Protein AF-K0RWP2-F1 (afdb_monomer)

Organism: Thalassiosira oceanica (NCBI:txid159749)

Sequence (128 aa):
MKLSSVVLCALAPIVGAFAPIAVPSTPATSSSSSQLAAMPDGGVVITGSAGGVGFAYAGEFMDRGYDVVICDVKDCEAAAAALTARHPNGKVYHTKCDVSDASSCEALGEFAKDKLGNIGYWVNNAGI

InterPro domains:
  IPR002347 Short-chain dehydrogenase/reductase SDR [PF00106] (44-128)
  IPR002347 Short-chain dehydrogenase/reductase SDR [PR00081] (43-60)
  IPR002347 Short-chain dehydrogenase/reductase SDR [PR00081] (117-128)
  IPR036291 NAD(P)-binding domain superfamily [SSF51735] (39-128)
  IPR052625 Chlorophyll b Reductase [PTHR24314] (35-128)

Radius of gyration: 27.5 Å; Cα contacts (8 Å, |Δi|>4): 178; chains: 1; bounding box: 89×45×49 Å

Foldseek 3Di:
DDDDDDDDDDDDDDPDDDDDDDDPDDDDDDDDDPPPPDQFDWAEEFEPCLDDPSLVVCLVVVVVVHAYEYEYQDDNPVSQVVSCVVRVPHHYHYDYADPVDPVSVVVSVVVRCVPTVDHRYYHPPDDD

Structure (mmCIF, N/CA/C/O backbone):
data_AF-K0RWP2-F1
#
_entry.id   AF-K0RWP2-F1
#
loop_
_atom_site.group_PDB
_atom_site.id
_atom_site.type_symbol
_atom_site.label_atom_id
_atom_site.label_alt_id
_atom_site.label_comp_id
_atom_site.label_asym_id
_atom_site.label_entity_id
_atom_site.label_seq_id
_atom_site.pdbx_PDB_ins_code
_atom_site.Cartn_x
_atom_site.Cartn_y
_atom_site.Cartn_z
_atom_site.occupancy
_atom_site.B_iso_or_equiv
_atom_site.auth_seq_id
_atom_site.auth_comp_id
_atom_site.auth_asym_id
_atom_site.auth_atom_id
_atom_site.pdbx_PDB_model_num
ATOM 1 N N . MET A 1 1 ? 72.103 -35.368 -2.659 1.00 37.62 1 MET A N 1
ATOM 2 C CA . MET A 1 1 ? 72.006 -34.232 -3.602 1.00 37.62 1 MET A CA 1
ATOM 3 C C . MET A 1 1 ? 71.062 -33.192 -3.015 1.00 37.62 1 MET A C 1
ATOM 5 O O . MET A 1 1 ? 70.006 -33.575 -2.540 1.00 37.62 1 MET A O 1
ATOM 9 N N . LYS A 1 2 ? 71.480 -31.923 -3.098 1.00 34.16 2 LYS A N 1
ATOM 10 C CA . LYS A 1 2 ? 70.857 -30.656 -2.662 1.00 34.16 2 LYS A CA 1
ATOM 11 C C . LYS A 1 2 ? 70.935 -30.267 -1.173 1.00 34.16 2 LYS A C 1
ATOM 13 O O . LYS A 1 2 ? 70.298 -30.836 -0.298 1.00 34.16 2 LYS A O 1
ATOM 18 N N . LEU A 1 3 ? 71.781 -29.249 -1.001 1.00 35.12 3 LEU A N 1
ATOM 19 C CA . LEU A 1 3 ? 72.026 -28.325 0.101 1.00 35.12 3 LEU A CA 1
ATOM 20 C C . LEU A 1 3 ? 70.982 -27.183 0.122 1.00 35.12 3 LEU A C 1
ATOM 22 O O . LEU A 1 3 ? 70.293 -26.974 -0.877 1.00 35.12 3 LEU A O 1
ATOM 26 N N . SER A 1 4 ? 71.073 -26.379 1.191 1.00 34.44 4 SER A N 1
ATOM 27 C CA . SER A 1 4 ? 70.644 -24.972 1.368 1.00 34.44 4 SER A CA 1
ATOM 28 C C . SER A 1 4 ? 69.271 -24.768 2.016 1.00 34.44 4 SER A C 1
ATOM 30 O O . SER A 1 4 ? 68.243 -25.097 1.440 1.00 34.44 4 SER A O 1
ATOM 32 N N . SER A 1 5 ? 69.238 -24.387 3.300 1.00 37.78 5 SER A N 1
ATOM 33 C CA . SER A 1 5 ? 69.408 -23.014 3.839 1.00 37.78 5 SER A CA 1
ATOM 34 C C . SER A 1 5 ? 68.241 -22.106 3.468 1.00 37.78 5 SER A C 1
ATOM 36 O O . SER A 1 5 ? 68.059 -21.809 2.298 1.00 37.78 5 SER A O 1
ATOM 38 N N . VAL A 1 6 ? 67.489 -21.634 4.463 1.00 39.38 6 VAL A N 1
ATOM 39 C CA . VAL A 1 6 ? 67.629 -20.288 5.047 1.00 39.38 6 VAL A CA 1
ATOM 40 C C . VAL A 1 6 ? 66.794 -20.263 6.335 1.00 39.38 6 VAL A C 1
ATOM 42 O O . VAL A 1 6 ? 65.602 -20.553 6.343 1.00 39.38 6 VAL A O 1
ATOM 45 N N . VAL A 1 7 ? 67.472 -19.962 7.438 1.00 40.69 7 VAL A N 1
ATOM 46 C CA . VAL A 1 7 ? 66.894 -19.559 8.723 1.00 40.69 7 VAL A CA 1
ATOM 47 C C . VAL A 1 7 ? 66.531 -18.073 8.636 1.00 40.69 7 VAL A C 1
ATOM 49 O O . VAL A 1 7 ? 67.206 -17.339 7.918 1.00 40.69 7 VAL A O 1
ATOM 52 N N . LEU A 1 8 ? 65.564 -17.659 9.468 1.00 32.53 8 LEU A N 1
ATOM 53 C CA . LEU A 1 8 ? 65.350 -16.309 10.026 1.00 32.53 8 LEU A CA 1
ATOM 54 C C . LEU A 1 8 ? 64.117 -15.570 9.473 1.00 32.53 8 LEU A C 1
ATOM 56 O O . LEU A 1 8 ? 64.145 -15.018 8.383 1.00 32.53 8 LEU A O 1
ATOM 60 N N . CYS A 1 9 ? 63.051 -15.453 10.268 1.00 29.69 9 CYS A N 1
ATOM 61 C CA . CYS A 1 9 ? 62.891 -14.305 11.166 1.00 29.69 9 CYS A CA 1
ATOM 62 C C . CYS A 1 9 ? 61.646 -14.474 12.055 1.00 29.69 9 CYS A C 1
ATOM 64 O O . CYS A 1 9 ? 60.632 -15.030 11.646 1.00 29.69 9 CYS A O 1
ATOM 66 N N . ALA A 1 10 ? 61.782 -14.033 13.299 1.00 47.19 10 ALA A N 1
ATOM 67 C CA . ALA A 1 10 ? 60.822 -14.135 14.385 1.00 47.19 10 ALA A CA 1
ATOM 68 C C . ALA A 1 10 ? 59.590 -13.231 14.205 1.00 47.19 10 ALA A C 1
ATOM 70 O O . ALA A 1 10 ? 59.705 -12.171 13.599 1.00 47.19 10 ALA A O 1
ATOM 71 N N . LEU A 1 11 ? 58.465 -13.622 14.822 1.00 34.81 11 LEU A N 1
ATOM 72 C CA . LEU A 1 11 ? 57.623 -12.791 15.707 1.00 34.81 11 LEU A CA 1
ATOM 73 C C . LEU A 1 11 ? 56.392 -13.599 16.169 1.00 34.81 11 LEU A C 1
ATOM 75 O O . LEU A 1 11 ? 55.470 -13.864 15.406 1.00 34.81 11 LEU A O 1
ATOM 79 N N . ALA A 1 12 ? 56.396 -13.998 17.439 1.00 41.97 12 ALA A N 1
ATOM 80 C CA . ALA A 1 12 ? 55.198 -14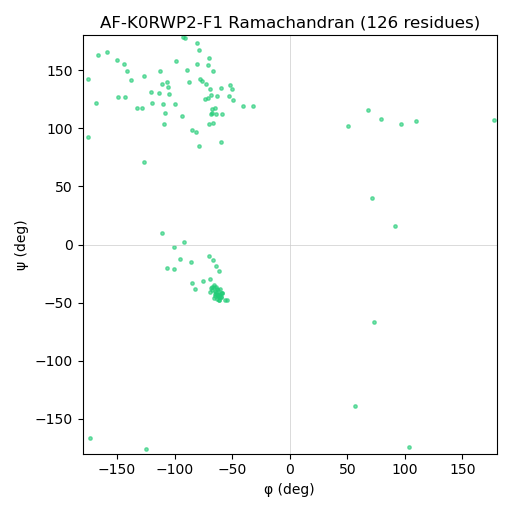.340 18.212 1.00 41.97 12 ALA A CA 1
ATOM 81 C C . ALA A 1 12 ? 54.693 -13.065 18.929 1.00 41.97 12 ALA A C 1
ATOM 83 O O . ALA A 1 12 ? 55.436 -12.080 18.943 1.00 41.97 12 ALA A O 1
ATOM 84 N N . PRO A 1 13 ? 53.570 -13.066 19.676 1.00 51.09 13 PRO A N 1
ATOM 85 C CA . PRO A 1 13 ? 52.361 -13.900 19.654 1.00 51.09 13 PRO A CA 1
ATOM 86 C C . PRO A 1 13 ? 51.095 -13.007 19.519 1.00 51.09 13 PRO A C 1
ATOM 88 O O . PRO A 1 13 ? 51.209 -11.799 19.383 1.00 51.09 13 PRO A O 1
ATOM 91 N N . ILE A 1 14 ? 49.888 -13.577 19.567 1.00 48.41 14 ILE A N 1
ATOM 92 C CA . ILE A 1 14 ? 48.750 -13.150 20.418 1.00 48.41 14 ILE A CA 1
ATOM 93 C C . ILE A 1 14 ? 47.670 -14.211 20.184 1.00 48.41 14 ILE A C 1
ATOM 95 O O . ILE A 1 14 ? 46.889 -14.164 19.237 1.00 48.41 14 ILE A O 1
ATOM 99 N N . VAL A 1 15 ? 47.674 -15.229 21.040 1.00 44.84 15 VAL A N 1
ATOM 100 C CA . VAL A 1 15 ? 46.525 -16.119 21.195 1.00 44.84 15 VAL A CA 1
ATOM 101 C C . VAL A 1 15 ? 45.619 -15.417 22.198 1.00 44.84 15 VAL A C 1
ATOM 103 O O . VAL A 1 15 ? 45.889 -15.418 23.397 1.00 44.84 15 VAL A O 1
ATOM 106 N N . GLY A 1 16 ? 44.601 -14.722 21.695 1.00 42.16 16 GLY A N 1
ATOM 107 C CA . GLY A 1 16 ? 43.563 -14.124 22.525 1.00 42.16 16 GLY A CA 1
ATOM 108 C C . GLY A 1 16 ? 42.716 -15.226 23.154 1.00 42.16 16 GLY A C 1
ATOM 109 O O . GLY A 1 16 ? 42.004 -15.943 22.456 1.00 42.16 16 GLY A O 1
ATOM 110 N N . ALA A 1 17 ? 42.817 -15.368 24.472 1.00 55.03 17 ALA A N 1
ATOM 111 C CA . ALA A 1 17 ? 41.944 -16.208 25.273 1.00 55.03 17 ALA A CA 1
ATOM 112 C C . ALA A 1 17 ? 40.504 -15.674 25.198 1.00 55.03 17 ALA A C 1
ATOM 114 O O . ALA A 1 17 ? 40.205 -14.596 25.709 1.00 55.03 17 ALA A O 1
ATOM 115 N N . PHE A 1 18 ? 39.608 -16.427 24.560 1.00 45.88 18 PHE A N 1
ATOM 116 C CA . PHE A 1 18 ? 38.171 -16.175 24.610 1.00 45.88 18 PHE A CA 1
ATOM 117 C C . PHE A 1 18 ? 37.637 -16.787 25.913 1.00 45.88 18 PHE A C 1
ATOM 119 O O . PHE A 1 18 ? 37.425 -17.995 26.004 1.00 45.88 18 PHE A O 1
ATOM 126 N N . ALA A 1 19 ? 37.499 -15.974 26.960 1.00 53.25 19 ALA A N 1
ATOM 127 C CA . ALA A 1 19 ? 36.819 -16.393 28.183 1.00 53.25 19 ALA A CA 1
ATOM 128 C C . ALA A 1 19 ? 35.300 -16.475 27.923 1.00 53.25 19 ALA A C 1
ATOM 130 O O . ALA A 1 19 ? 34.757 -15.585 27.263 1.00 53.25 19 ALA A O 1
ATOM 131 N N . PRO A 1 20 ? 34.586 -17.504 28.416 1.00 48.72 20 PRO A N 1
ATOM 132 C CA . PRO A 1 20 ? 33.144 -17.587 28.236 1.00 48.72 20 PRO A CA 1
ATOM 133 C C . PRO A 1 20 ? 32.450 -16.531 29.105 1.00 48.72 20 PRO A C 1
ATOM 135 O O . PRO A 1 20 ? 32.653 -16.467 30.317 1.00 48.72 20 PRO A O 1
ATOM 138 N N . ILE A 1 21 ? 31.612 -15.704 28.480 1.00 54.34 21 ILE A N 1
ATOM 139 C CA . ILE A 1 21 ? 30.684 -14.815 29.183 1.00 54.34 21 ILE A CA 1
ATOM 140 C C . ILE A 1 21 ? 29.645 -15.701 29.877 1.00 54.34 21 ILE A C 1
ATOM 142 O O . ILE A 1 21 ? 28.896 -16.424 29.221 1.00 54.34 21 ILE A O 1
ATOM 146 N N . ALA A 1 22 ? 29.602 -15.657 31.208 1.00 51.22 22 ALA A N 1
ATOM 147 C CA . ALA A 1 22 ? 28.551 -16.297 31.984 1.00 51.22 22 ALA A CA 1
ATOM 148 C C . ALA A 1 22 ? 27.217 -15.579 31.722 1.00 51.22 22 ALA A C 1
ATOM 150 O O . ALA A 1 22 ? 27.047 -14.414 32.079 1.00 51.22 22 ALA A O 1
ATOM 151 N N . VAL A 1 23 ? 26.274 -16.273 31.085 1.00 50.28 23 VAL A N 1
ATOM 152 C CA . VAL A 1 23 ? 24.893 -15.801 30.932 1.00 50.28 23 VAL A CA 1
ATOM 153 C C . VAL A 1 23 ? 24.197 -15.944 32.291 1.00 50.28 23 VAL A C 1
ATOM 155 O O . VAL A 1 23 ? 24.202 -17.047 32.843 1.00 50.28 23 VAL A O 1
ATOM 158 N N . PRO A 1 24 ? 23.596 -14.887 32.863 1.00 50.06 24 PRO A N 1
ATOM 159 C CA . PRO A 1 24 ? 22.801 -15.034 34.073 1.00 50.06 24 PRO A CA 1
ATOM 160 C C . PRO A 1 24 ? 21.573 -15.899 33.763 1.00 50.06 24 PRO A C 1
ATOM 162 O O . PRO A 1 24 ? 20.736 -15.546 32.934 1.00 50.06 24 PRO A O 1
ATOM 165 N N . SER A 1 25 ? 21.471 -17.052 34.422 1.00 54.75 25 SER A N 1
ATOM 166 C CA . SER A 1 25 ? 20.316 -17.941 34.328 1.00 54.75 25 SER A CA 1
ATOM 167 C C . SER A 1 25 ? 19.114 -17.292 35.014 1.00 54.75 25 SER A C 1
ATOM 169 O O . SER A 1 25 ? 19.035 -17.247 36.243 1.00 54.75 25 SER A O 1
ATOM 171 N N . THR A 1 26 ? 18.183 -16.770 34.220 1.00 53.81 26 THR A N 1
ATOM 172 C CA . THR A 1 26 ? 16.879 -16.298 34.694 1.00 53.81 26 THR A CA 1
ATOM 173 C C . THR A 1 26 ? 16.124 -17.460 35.360 1.00 53.81 26 THR A C 1
ATOM 175 O O . THR A 1 26 ? 16.107 -18.557 34.795 1.00 53.81 26 THR A O 1
ATOM 178 N N . PRO A 1 27 ? 15.499 -17.279 36.539 1.00 52.00 27 PRO A N 1
ATOM 179 C CA . PRO A 1 27 ? 14.724 -18.346 37.156 1.00 52.00 27 PRO A CA 1
ATOM 180 C C . PRO A 1 27 ? 13.472 -18.628 36.318 1.00 52.00 27 PRO A C 1
ATOM 182 O O . PRO A 1 27 ? 12.704 -17.719 35.996 1.00 52.00 27 PRO A O 1
ATOM 185 N N . ALA A 1 28 ? 13.258 -19.899 35.980 1.00 54.44 28 ALA A N 1
ATOM 186 C CA . ALA A 1 28 ? 12.017 -20.367 35.381 1.00 54.44 28 ALA A CA 1
ATOM 187 C C . ALA A 1 28 ? 10.852 -20.061 36.334 1.00 54.44 28 ALA A C 1
ATOM 189 O O . ALA A 1 28 ? 10.767 -20.633 37.419 1.00 54.44 28 ALA A O 1
ATOM 190 N N . THR A 1 29 ? 9.970 -19.144 35.931 1.00 41.06 29 THR A N 1
A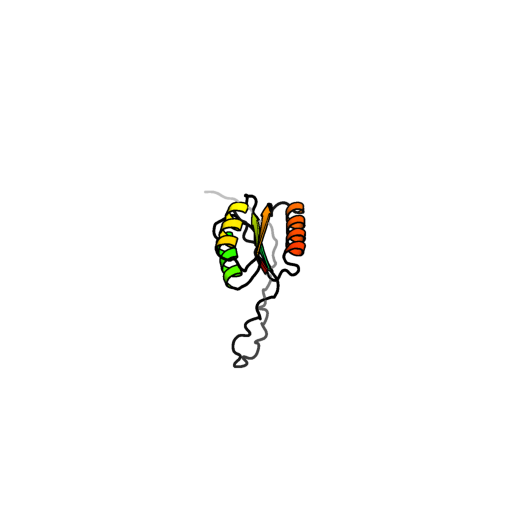TOM 191 C CA . THR A 1 29 ? 8.712 -18.867 36.632 1.00 41.06 29 THR A CA 1
ATOM 192 C C . THR A 1 29 ? 7.546 -19.281 35.745 1.00 41.06 29 THR A C 1
ATOM 194 O O . THR A 1 29 ? 7.501 -18.992 34.551 1.00 41.06 29 THR A O 1
ATOM 197 N N . SER A 1 30 ? 6.649 -20.037 36.360 1.00 53.19 30 SER A N 1
ATOM 198 C CA . SER A 1 30 ? 5.504 -20.753 35.817 1.00 53.19 30 SER A CA 1
ATOM 199 C C . SER A 1 30 ? 4.385 -19.870 35.254 1.00 53.19 30 SER A C 1
ATOM 201 O O . SER A 1 30 ? 4.088 -18.808 35.792 1.00 53.19 30 SER A O 1
ATOM 203 N N . SER A 1 31 ? 3.705 -20.427 34.244 1.00 64.75 31 SER A N 1
ATOM 204 C CA . SER A 1 31 ? 2.341 -20.140 33.765 1.00 64.75 31 SER A CA 1
ATOM 205 C C . SER A 1 31 ? 1.961 -18.679 33.488 1.00 64.75 31 SER A C 1
ATOM 207 O O . SER A 1 31 ? 1.508 -17.947 34.364 1.00 64.75 31 SER A O 1
ATOM 209 N N . SER A 1 32 ? 1.959 -18.310 32.210 1.00 51.47 32 SER A N 1
ATOM 210 C CA . SER A 1 32 ? 1.006 -17.337 31.676 1.00 51.47 32 SER A CA 1
ATOM 211 C C . SER A 1 32 ? 0.626 -17.774 30.274 1.00 51.47 32 SER A C 1
ATOM 213 O O . SER A 1 32 ? 1.500 -18.026 29.446 1.00 51.47 32 SER A O 1
ATOM 215 N N . SER A 1 33 ? -0.678 -17.896 30.024 1.00 55.94 33 SER A N 1
ATOM 216 C CA . SER A 1 33 ? -1.242 -17.861 28.676 1.00 55.94 33 SER A CA 1
ATOM 217 C C . SER A 1 33 ? -0.504 -16.779 27.901 1.00 55.94 33 SER A C 1
ATOM 219 O O . SER A 1 33 ? -0.476 -15.638 28.366 1.00 55.94 33 SER A O 1
ATOM 221 N N . SER A 1 34 ? 0.160 -17.173 26.813 1.00 53.84 34 SER A N 1
ATOM 222 C CA . SER A 1 34 ? 0.971 -16.310 25.955 1.00 53.84 34 SER A CA 1
ATOM 223 C C . SER A 1 34 ? 0.381 -14.907 25.928 1.00 53.84 34 SER A C 1
ATOM 225 O O . SER A 1 34 ? -0.783 -14.764 25.548 1.00 53.84 34 SER A O 1
ATOM 227 N N . GLN A 1 35 ? 1.140 -13.901 26.366 1.00 54.69 35 GLN A N 1
ATOM 228 C CA . GLN A 1 35 ? 0.792 -12.509 26.117 1.00 54.69 35 GLN A CA 1
ATOM 229 C C . GLN A 1 35 ? 0.735 -12.344 24.599 1.00 54.69 35 GLN A C 1
ATOM 231 O O . GLN A 1 35 ? 1.741 -12.080 23.946 1.00 54.69 35 GLN A O 1
ATOM 236 N N . LEU A 1 36 ? -0.435 -12.605 24.022 1.00 59.06 36 LEU A N 1
ATOM 237 C CA . LEU A 1 36 ? -0.730 -12.270 22.652 1.00 59.06 36 LEU A CA 1
ATOM 238 C C . LEU A 1 36 ? -0.720 -10.749 22.663 1.00 59.06 36 LEU A C 1
ATOM 240 O O . LEU A 1 36 ? -1.608 -10.135 23.257 1.00 59.06 36 LEU A O 1
ATOM 244 N N . ALA A 1 37 ? 0.343 -10.150 22.129 1.00 66.88 37 ALA A N 1
ATOM 245 C CA . ALA A 1 37 ? 0.370 -8.714 21.925 1.00 66.88 37 ALA A CA 1
ATOM 246 C C . ALA A 1 37 ? -0.937 -8.343 21.212 1.00 66.88 37 ALA A C 1
ATOM 248 O O . ALA A 1 37 ? -1.275 -8.955 20.194 1.00 66.88 37 ALA A O 1
ATOM 249 N N . ALA A 1 38 ? -1.706 -7.423 21.798 1.00 81.75 38 ALA A N 1
ATOM 250 C CA . ALA A 1 38 ? -2.905 -6.906 21.156 1.00 81.75 38 ALA A CA 1
ATOM 251 C C . ALA A 1 38 ? -2.529 -6.444 19.741 1.00 81.75 38 ALA A C 1
ATOM 253 O O . ALA A 1 38 ? -1.457 -5.863 19.555 1.00 81.75 38 ALA A O 1
ATOM 254 N N . MET A 1 39 ? -3.359 -6.756 18.742 1.00 83.38 39 MET A N 1
ATOM 255 C CA . MET A 1 39 ? -3.065 -6.332 17.375 1.00 83.38 39 MET A CA 1
ATOM 256 C C . MET A 1 39 ? -3.075 -4.790 17.321 1.00 83.38 39 MET A C 1
ATOM 258 O O . MET A 1 39 ? -4.039 -4.206 17.815 1.00 83.38 39 MET A O 1
ATOM 262 N N . PRO A 1 40 ? -2.025 -4.135 16.790 1.00 90.19 40 PRO A N 1
ATOM 263 C CA . PRO A 1 40 ? -1.970 -2.694 16.591 1.00 90.19 40 PRO A CA 1
ATOM 264 C C . PRO A 1 40 ? -3.198 -2.134 15.879 1.00 90.19 40 PRO A C 1
ATOM 266 O O . PRO A 1 40 ? -3.600 -2.638 14.835 1.00 90.19 40 PRO A O 1
ATOM 269 N N . ASP A 1 41 ? -3.727 -1.037 16.409 1.00 91.44 41 ASP A N 1
ATOM 270 C CA . ASP A 1 41 ? -4.737 -0.236 15.726 1.00 91.44 41 ASP A CA 1
ATOM 271 C C . ASP A 1 41 ? -4.131 0.510 14.521 1.00 91.44 41 ASP A C 1
ATOM 273 O O . ASP A 1 41 ? -2.930 0.784 14.469 1.00 91.44 41 ASP A O 1
ATOM 277 N N . GLY A 1 42 ? -4.977 0.941 13.584 1.00 96.25 42 GLY A N 1
ATOM 278 C CA . GLY A 1 42 ? -4.575 1.696 12.392 1.00 96.25 42 GLY A CA 1
ATOM 279 C C . GLY A 1 42 ? -4.556 0.844 11.128 1.00 96.25 42 GLY A C 1
ATOM 280 O O . GLY A 1 42 ? -4.997 -0.297 11.138 1.00 96.25 42 GLY A O 1
ATOM 281 N N . GLY A 1 43 ? -4.086 1.415 10.023 1.00 98.25 43 GLY A N 1
ATOM 282 C CA . GLY A 1 43 ? -4.021 0.738 8.731 1.00 98.25 43 GLY A CA 1
ATOM 283 C C . GLY A 1 43 ? -2.685 0.050 8.458 1.00 98.25 43 GLY A C 1
ATOM 284 O O . GLY A 1 43 ? -1.741 0.122 9.252 1.00 98.25 43 GLY A O 1
ATOM 285 N N . VAL A 1 44 ? -2.607 -0.601 7.300 1.00 98.75 44 VAL A N 1
ATOM 286 C CA . VAL A 1 44 ? -1.448 -1.401 6.881 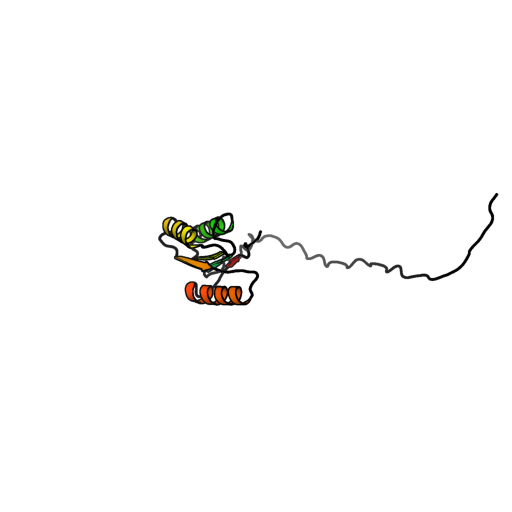1.00 98.75 44 VAL A CA 1
ATOM 287 C C . VAL A 1 44 ? -0.875 -0.863 5.577 1.00 98.75 44 VAL A C 1
ATOM 289 O O . VAL A 1 44 ? -1.607 -0.676 4.609 1.00 98.75 44 VAL A O 1
ATOM 292 N N . VAL A 1 45 ? 0.439 -0.661 5.525 1.00 98.81 45 VAL A N 1
ATOM 293 C CA . VAL A 1 45 ? 1.164 -0.330 4.287 1.00 98.81 45 VAL A CA 1
ATOM 294 C C . VAL A 1 45 ? 1.919 -1.561 3.807 1.00 98.81 45 VAL A C 1
ATOM 296 O O . VAL A 1 45 ? 2.638 -2.178 4.590 1.00 98.81 45 VAL A O 1
ATOM 299 N N . ILE A 1 46 ? 1.772 -1.926 2.532 1.00 98.81 46 ILE A N 1
ATOM 300 C CA . ILE A 1 46 ? 2.399 -3.126 1.960 1.00 98.81 46 ILE A CA 1
ATOM 301 C C . ILE A 1 46 ? 3.069 -2.770 0.634 1.00 98.81 46 ILE A C 1
ATOM 303 O O . ILE A 1 46 ? 2.397 -2.394 -0.333 1.00 98.81 46 ILE A O 1
ATOM 307 N N . THR A 1 47 ? 4.392 -2.933 0.570 1.00 98.75 47 THR A N 1
ATOM 308 C CA . THR A 1 47 ? 5.185 -2.695 -0.646 1.00 98.75 47 THR A CA 1
ATOM 309 C C . THR A 1 47 ? 5.296 -3.956 -1.513 1.00 98.75 47 THR A C 1
ATOM 311 O O . THR A 1 47 ? 5.279 -5.075 -1.002 1.00 98.75 47 THR A O 1
ATOM 314 N N . GLY A 1 48 ? 5.423 -3.804 -2.834 1.00 98.31 48 GLY A N 1
ATOM 315 C CA . GLY A 1 48 ? 5.499 -4.937 -3.770 1.00 98.31 48 GLY A CA 1
ATOM 316 C C . GLY A 1 48 ? 4.163 -5.667 -3.936 1.00 98.31 48 GLY A C 1
ATOM 317 O O . GLY A 1 48 ? 4.114 -6.898 -3.917 1.00 98.31 48 GLY A O 1
ATOM 318 N N . SER A 1 49 ? 3.070 -4.906 -3.993 1.00 98.38 49 SER A N 1
ATOM 319 C CA . SER A 1 49 ? 1.704 -5.411 -3.809 1.00 98.38 49 SER A CA 1
ATOM 320 C C . SER A 1 49 ? 0.849 -5.384 -5.074 1.00 98.38 49 SER A C 1
ATOM 322 O O . SER A 1 49 ? -0.353 -5.639 -4.996 1.00 98.38 49 SER A O 1
ATOM 324 N N . ALA A 1 50 ? 1.437 -5.121 -6.247 1.00 97.81 50 ALA A N 1
ATOM 325 C CA . ALA A 1 50 ? 0.704 -5.207 -7.515 1.00 97.81 50 ALA A CA 1
ATOM 326 C C . ALA A 1 50 ? 0.287 -6.654 -7.863 1.00 97.81 50 ALA A C 1
ATOM 328 O O . ALA A 1 50 ? -0.534 -6.872 -8.752 1.00 97.81 50 ALA A O 1
ATOM 329 N N . GLY A 1 51 ? 0.838 -7.655 -7.170 1.00 96.81 51 GLY A N 1
ATOM 330 C CA . GLY A 1 51 ? 0.472 -9.061 -7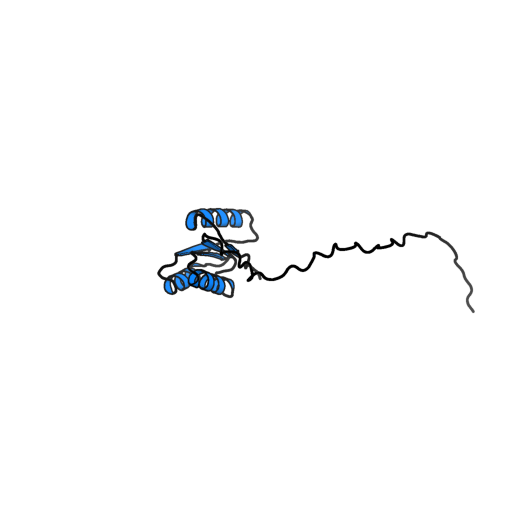.312 1.00 96.81 51 GLY A CA 1
ATOM 331 C C . GLY A 1 51 ? 1.165 -9.955 -6.282 1.00 96.81 51 GLY A C 1
ATOM 332 O O . GLY A 1 51 ? 1.742 -9.479 -5.304 1.00 96.81 51 GLY A O 1
ATOM 333 N N . GLY A 1 52 ? 1.113 -11.269 -6.511 1.00 96.88 52 GLY A N 1
ATOM 334 C CA . GLY A 1 52 ? 1.858 -12.259 -5.728 1.00 96.88 52 GLY A CA 1
ATOM 335 C C . GLY A 1 52 ? 1.566 -12.219 -4.223 1.00 96.88 52 GLY A C 1
ATOM 336 O O . GLY A 1 52 ? 0.420 -12.080 -3.799 1.00 96.88 52 GLY A O 1
ATOM 337 N N . VAL A 1 53 ? 2.623 -12.368 -3.418 1.00 97.94 53 VAL A N 1
ATOM 338 C CA . VAL A 1 53 ? 2.529 -12.451 -1.951 1.00 97.94 53 VAL A CA 1
ATOM 339 C C . VAL A 1 53 ? 2.084 -11.125 -1.326 1.00 97.94 53 VAL A C 1
ATOM 341 O O . VAL A 1 53 ? 1.277 -11.146 -0.403 1.00 97.94 53 VAL A O 1
ATOM 344 N N . GLY A 1 54 ? 2.519 -9.976 -1.859 1.00 98.12 54 GLY A N 1
ATOM 345 C CA . GLY A 1 54 ? 2.090 -8.664 -1.359 1.00 98.12 54 GLY A CA 1
ATOM 346 C C . GLY A 1 54 ? 0.581 -8.446 -1.512 1.00 98.12 54 GLY A C 1
ATOM 347 O O . GLY A 1 54 ? -0.089 -8.038 -0.565 1.00 98.12 54 GLY A O 1
ATOM 348 N N . PHE A 1 55 ? 0.020 -8.827 -2.667 1.00 98.62 55 PHE A N 1
ATOM 349 C CA . PHE A 1 55 ? -1.432 -8.829 -2.887 1.00 98.62 55 PHE A CA 1
ATOM 350 C C . PHE A 1 55 ? -2.165 -9.778 -1.927 1.00 98.62 55 PHE A C 1
ATOM 352 O O . PHE A 1 55 ? -3.204 -9.420 -1.371 1.00 98.62 55 PHE A O 1
ATOM 359 N N . ALA A 1 56 ? -1.621 -10.979 -1.706 1.00 98.62 56 ALA A N 1
ATOM 360 C CA . ALA A 1 56 ? -2.209 -11.941 -0.777 1.00 98.62 56 ALA A CA 1
ATOM 361 C C . ALA A 1 56 ? -2.223 -11.403 0.662 1.00 98.62 56 ALA A C 1
ATOM 363 O O . ALA A 1 56 ? -3.254 -11.474 1.324 1.00 98.62 56 ALA A O 1
ATOM 364 N N . TYR A 1 57 ? -1.127 -10.791 1.124 1.00 98.44 57 TYR A N 1
ATOM 365 C CA . TYR A 1 57 ? -1.082 -10.141 2.434 1.00 98.44 57 TYR A CA 1
ATOM 366 C C . TYR A 1 57 ? -2.106 -9.020 2.562 1.00 98.44 57 TYR A C 1
ATOM 368 O O . TYR A 1 57 ? -2.770 -8.945 3.592 1.00 98.44 57 TYR A O 1
ATOM 376 N N . ALA A 1 58 ? -2.278 -8.190 1.530 1.00 98.69 58 ALA A N 1
ATOM 377 C CA . ALA A 1 58 ? -3.299 -7.148 1.546 1.00 98.69 58 ALA A CA 1
ATOM 378 C C . ALA A 1 58 ? -4.693 -7.739 1.803 1.00 98.69 58 ALA A C 1
ATOM 380 O O . ALA A 1 58 ? -5.383 -7.283 2.711 1.00 98.69 58 ALA A O 1
ATOM 381 N N . GLY A 1 59 ? -5.061 -8.809 1.091 1.00 98.50 59 GLY A N 1
ATOM 382 C CA . GLY A 1 59 ? -6.327 -9.511 1.317 1.00 98.50 59 GLY A CA 1
ATOM 383 C C . GLY A 1 59 ? -6.461 -10.079 2.735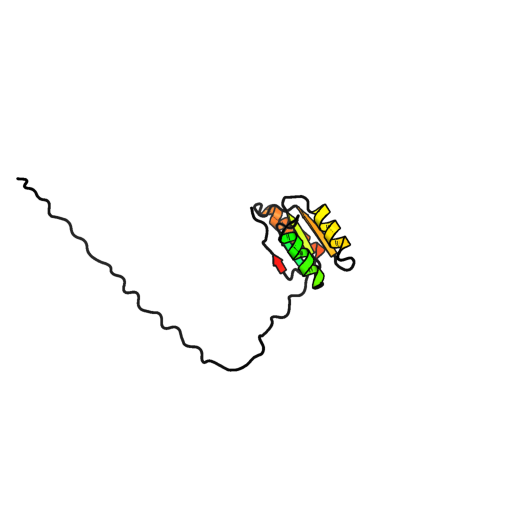 1.00 98.50 59 GLY A C 1
ATOM 384 O O . GLY A 1 59 ? -7.485 -9.878 3.381 1.00 98.50 59 GLY A O 1
ATOM 385 N N . GLU A 1 60 ? -5.415 -10.722 3.258 1.00 98.38 60 GLU A N 1
ATOM 386 C CA . GLU A 1 60 ? -5.424 -11.300 4.612 1.00 98.38 60 GLU A CA 1
ATOM 387 C C . GLU A 1 60 ? -5.535 -10.243 5.723 1.00 98.38 60 GLU A C 1
ATOM 389 O O . GLU A 1 60 ? -6.174 -10.478 6.751 1.00 98.38 60 GLU A O 1
ATOM 394 N N . PHE A 1 61 ? -4.934 -9.063 5.539 1.00 98.50 61 PHE A N 1
ATOM 395 C CA . PHE A 1 61 ? -5.124 -7.939 6.458 1.00 98.50 61 PHE A CA 1
ATOM 396 C C . PHE A 1 61 ? -6.545 -7.377 6.361 1.00 98.50 61 PHE A C 1
ATOM 398 O O . PHE A 1 61 ? -7.168 -7.110 7.390 1.00 98.50 61 PHE A O 1
ATOM 405 N N . MET A 1 62 ? -7.105 -7.269 5.158 1.00 98.38 62 MET A N 1
ATOM 406 C CA . MET A 1 62 ? -8.488 -6.820 4.985 1.00 98.38 62 MET A CA 1
ATOM 407 C C . MET A 1 62 ? -9.509 -7.800 5.576 1.00 98.38 62 MET A C 1
ATOM 409 O O . MET A 1 62 ? -10.480 -7.363 6.191 1.00 98.38 62 MET A O 1
ATOM 413 N N . ASP A 1 63 ? -9.271 -9.111 5.488 1.00 97.69 63 ASP A N 1
ATOM 414 C CA . ASP A 1 63 ? -10.098 -10.136 6.147 1.00 97.69 63 ASP A CA 1
ATOM 415 C C . ASP A 1 63 ? -10.098 -9.996 7.683 1.00 97.69 63 ASP A C 1
ATOM 417 O O . ASP A 1 63 ? -11.038 -10.417 8.357 1.00 97.69 63 ASP A O 1
ATOM 421 N N . ARG A 1 64 ? -9.072 -9.348 8.247 1.00 96.38 64 ARG A N 1
ATOM 422 C CA . ARG A 1 64 ? -8.961 -9.026 9.680 1.00 96.38 64 ARG A CA 1
ATOM 423 C C . ARG A 1 64 ? -9.520 -7.646 10.040 1.00 96.38 64 ARG A C 1
ATOM 425 O O . ARG A 1 64 ? -9.456 -7.268 11.207 1.00 96.38 64 ARG A O 1
ATOM 432 N N . GLY A 1 65 ? -10.074 -6.916 9.071 1.00 96.44 65 GLY A N 1
ATOM 433 C CA . GLY A 1 65 ? -10.719 -5.616 9.275 1.00 96.44 65 GLY A CA 1
ATOM 434 C C . GLY A 1 65 ? -9.801 -4.402 9.127 1.00 96.44 65 GLY A C 1
ATOM 435 O O . GLY A 1 65 ? -10.177 -3.318 9.565 1.00 96.44 65 GLY A O 1
ATOM 436 N N . TYR A 1 66 ? -8.618 -4.560 8.530 1.00 98.31 66 TYR A N 1
ATOM 437 C CA . TYR A 1 66 ? -7.708 -3.444 8.283 1.00 98.31 66 TYR A CA 1
ATOM 438 C C . TYR A 1 66 ? -7.996 -2.747 6.952 1.00 98.31 66 TYR A C 1
ATOM 440 O O . TYR A 1 66 ? -8.195 -3.399 5.927 1.00 98.31 66 TYR A O 1
ATOM 448 N N . ASP A 1 67 ? -7.907 -1.417 6.956 1.00 98.62 67 ASP A N 1
ATOM 449 C CA . ASP A 1 67 ? -7.734 -0.631 5.735 1.00 98.62 67 ASP A CA 1
ATOM 450 C C . ASP A 1 67 ? -6.268 -0.702 5.287 1.00 98.62 67 ASP A C 1
ATOM 452 O O . ASP A 1 67 ? -5.343 -0.693 6.112 1.00 98.62 67 ASP A O 1
ATOM 456 N N . VAL A 1 68 ? -6.044 -0.760 3.975 1.00 98.81 68 VAL A N 1
ATOM 457 C CA . VAL A 1 68 ? -4.711 -1.011 3.414 1.00 98.81 68 VAL A CA 1
ATOM 458 C C . VAL A 1 68 ? -4.293 0.051 2.401 1.00 98.81 68 VAL A C 1
ATOM 460 O O . VAL A 1 68 ? -5.095 0.561 1.616 1.00 98.81 68 VAL A O 1
ATOM 463 N N . VAL A 1 69 ? -2.997 0.351 2.393 1.00 98.88 69 VAL A N 1
ATOM 464 C CA . VAL A 1 69 ? -2.293 1.048 1.317 1.00 98.88 69 VAL A CA 1
ATOM 465 C C . VAL A 1 69 ? -1.381 0.035 0.637 1.00 98.88 69 VAL A C 1
ATOM 467 O O . VAL A 1 69 ? -0.490 -0.534 1.269 1.00 98.88 69 VAL A O 1
ATOM 470 N N . ILE A 1 70 ? -1.585 -0.172 -0.660 1.00 98.88 70 ILE A N 1
ATOM 471 C CA . ILE A 1 70 ? -0.729 -1.024 -1.484 1.00 98.88 70 ILE A CA 1
ATOM 472 C C . ILE A 1 70 ? 0.138 -0.172 -2.411 1.00 98.88 70 ILE A C 1
ATOM 474 O O . ILE A 1 70 ? -0.325 0.811 -2.992 1.00 98.88 70 ILE A O 1
ATOM 478 N N . CYS A 1 71 ? 1.399 -0.550 -2.590 1.00 98.75 71 CYS A N 1
ATOM 479 C CA . CYS A 1 71 ? 2.270 0.115 -3.553 1.00 98.75 71 CYS A CA 1
ATOM 480 C C . CYS A 1 71 ? 3.231 -0.854 -4.239 1.00 98.75 71 CYS A C 1
ATOM 482 O O . CYS A 1 71 ? 3.564 -1.915 -3.710 1.00 98.75 71 CYS A O 1
ATOM 484 N N . ASP A 1 72 ? 3.678 -0.473 -5.427 1.00 98.62 72 ASP A N 1
ATOM 485 C CA . ASP A 1 72 ? 4.622 -1.220 -6.256 1.00 98.62 72 ASP A CA 1
ATOM 486 C C . ASP A 1 72 ? 5.276 -0.252 -7.257 1.00 98.62 72 ASP A C 1
ATOM 488 O O . ASP A 1 72 ? 4.782 0.859 -7.474 1.00 98.62 72 ASP A O 1
ATOM 492 N N . VAL A 1 73 ? 6.371 -0.672 -7.891 1.00 97.88 73 VAL A N 1
ATOM 493 C CA . VAL A 1 73 ? 6.921 0.024 -9.066 1.00 97.88 73 VAL A CA 1
ATOM 494 C C . VAL A 1 73 ? 5.992 -0.135 -10.275 1.00 97.88 73 VAL A C 1
ATOM 496 O O . VAL A 1 73 ? 5.914 0.738 -11.144 1.00 97.88 73 VAL A O 1
ATOM 499 N N . LYS A 1 74 ? 5.258 -1.252 -10.327 1.00 97.38 74 LYS A N 1
ATOM 500 C CA . LYS A 1 74 ? 4.184 -1.513 -11.288 1.00 97.38 74 LYS A CA 1
ATOM 501 C C . LYS A 1 74 ? 2.900 -0.797 -10.876 1.00 97.38 74 LYS A C 1
ATOM 503 O O . LYS A 1 74 ? 2.758 -0.289 -9.771 1.00 97.38 74 LYS A O 1
ATOM 508 N N . ASP A 1 75 ? 1.952 -0.742 -11.802 1.00 97.62 75 ASP A N 1
ATOM 509 C CA . ASP A 1 75 ? 0.626 -0.219 -11.497 1.00 97.62 75 ASP A CA 1
ATOM 510 C C . ASP A 1 75 ? -0.150 -1.165 -10.567 1.00 97.62 75 ASP A C 1
ATOM 512 O O . ASP A 1 75 ? -0.191 -2.375 -10.795 1.00 97.62 75 ASP A O 1
ATOM 516 N N . CYS A 1 76 ? -0.772 -0.596 -9.537 1.00 98.06 76 CYS A N 1
ATOM 517 C CA . CYS A 1 76 ? -1.571 -1.304 -8.542 1.00 98.06 76 CYS A CA 1
ATOM 518 C C . CYS A 1 76 ? -3.083 -1.187 -8.789 1.00 98.06 76 CYS A C 1
ATOM 520 O O . CYS A 1 76 ? -3.841 -1.779 -8.026 1.00 98.06 76 CYS A O 1
ATOM 522 N N . GLU A 1 77 ? -3.549 -0.456 -9.808 1.00 98.50 77 GLU A N 1
ATOM 523 C CA . GLU A 1 77 ? -4.984 -0.206 -10.035 1.00 98.50 77 GLU A CA 1
ATOM 524 C C . GLU A 1 77 ? -5.810 -1.505 -10.103 1.00 98.50 77 GLU A C 1
ATOM 526 O O . GLU A 1 77 ? -6.811 -1.651 -9.402 1.00 98.50 77 GLU A O 1
ATOM 531 N N . ALA A 1 78 ? -5.353 -2.496 -10.875 1.00 98.62 78 ALA A N 1
ATOM 532 C CA . ALA A 1 78 ? -6.047 -3.781 -10.999 1.00 98.62 78 ALA A CA 1
ATOM 533 C C . ALA A 1 78 ? -6.080 -4.568 -9.675 1.00 98.62 78 ALA A C 1
ATOM 535 O O . ALA A 1 78 ? -7.100 -5.168 -9.330 1.00 98.62 78 ALA A O 1
ATOM 536 N N . ALA A 1 79 ? -4.978 -4.545 -8.918 1.00 98.62 79 ALA A N 1
ATOM 537 C CA . ALA A 1 79 ? -4.893 -5.167 -7.600 1.00 98.62 79 ALA A CA 1
ATOM 538 C C . ALA A 1 79 ? -5.839 -4.481 -6.602 1.00 98.62 79 ALA A C 1
ATOM 540 O O . ALA A 1 79 ? -6.576 -5.157 -5.883 1.00 98.62 79 ALA A O 1
ATOM 541 N N . ALA A 1 80 ? -5.875 -3.147 -6.606 1.00 98.75 80 ALA A N 1
ATOM 542 C CA . ALA A 1 80 ? -6.764 -2.369 -5.758 1.00 98.75 80 ALA A CA 1
ATOM 543 C C . ALA A 1 80 ? -8.233 -2.665 -6.070 1.00 98.75 80 ALA A C 1
ATOM 545 O O . ALA A 1 80 ? -8.992 -2.989 -5.161 1.00 98.75 80 ALA A O 1
ATOM 546 N N . ALA A 1 81 ? -8.616 -2.653 -7.350 1.00 98.75 81 ALA A N 1
ATOM 547 C CA . ALA A 1 81 ? -9.975 -2.972 -7.778 1.00 98.75 81 ALA A CA 1
ATOM 548 C C . ALA A 1 81 ? -10.405 -4.385 -7.348 1.00 98.75 81 ALA A C 1
ATOM 550 O O . ALA A 1 81 ? -11.523 -4.572 -6.863 1.00 98.75 81 ALA A O 1
ATOM 551 N N . ALA A 1 82 ? -9.514 -5.375 -7.473 1.00 98.69 82 ALA A N 1
ATOM 552 C CA . ALA A 1 82 ? -9.787 -6.745 -7.044 1.00 98.69 82 ALA A CA 1
ATOM 553 C C . ALA A 1 82 ? -9.980 -6.858 -5.521 1.00 98.69 82 ALA A C 1
ATOM 555 O O . ALA A 1 82 ? -10.911 -7.529 -5.069 1.00 98.69 82 ALA A O 1
ATOM 556 N N . LEU A 1 83 ? -9.143 -6.181 -4.727 1.00 98.69 83 LEU A N 1
ATOM 557 C CA . LEU A 1 83 ? -9.284 -6.141 -3.269 1.00 98.69 83 LEU A CA 1
ATOM 558 C C . LEU A 1 83 ? -10.572 -5.418 -2.857 1.00 98.69 83 LEU A C 1
ATOM 560 O O . LEU A 1 83 ? -11.346 -5.954 -2.070 1.00 98.69 83 LEU A O 1
ATOM 564 N N . THR A 1 84 ? -10.873 -4.257 -3.441 1.00 98.62 84 THR A N 1
ATOM 565 C CA . THR A 1 84 ? -12.123 -3.530 -3.171 1.00 98.62 84 THR A CA 1
ATOM 566 C C . THR A 1 84 ? -13.354 -4.376 -3.495 1.00 98.62 84 THR A C 1
ATOM 568 O O . THR A 1 84 ? -14.301 -4.402 -2.713 1.00 98.62 84 THR A O 1
ATOM 571 N N . ALA A 1 85 ? -13.340 -5.118 -4.607 1.00 98.50 85 ALA A N 1
ATOM 572 C CA . ALA A 1 85 ? -14.440 -6.008 -4.970 1.00 98.50 85 ALA A CA 1
ATOM 573 C C . ALA A 1 85 ? -14.633 -7.160 -3.965 1.00 98.50 85 ALA A C 1
ATOM 575 O O . ALA A 1 85 ? -15.769 -7.542 -3.684 1.00 98.50 85 ALA A O 1
ATOM 576 N N . ARG A 1 86 ? -13.542 -7.706 -3.408 1.00 98.31 86 ARG A N 1
ATOM 577 C CA . ARG A 1 86 ? -13.588 -8.770 -2.390 1.00 98.31 86 ARG A CA 1
ATOM 578 C C . ARG A 1 86 ? -13.987 -8.247 -1.005 1.00 98.31 86 ARG A C 1
ATOM 580 O O . ARG A 1 86 ? -14.628 -8.976 -0.252 1.00 98.31 86 ARG A O 1
ATOM 587 N N . HIS A 1 87 ? -13.639 -7.004 -0.680 1.00 98.19 87 HIS A N 1
ATOM 588 C CA . HIS A 1 87 ? -13.803 -6.419 0.652 1.00 98.19 87 HIS A CA 1
ATOM 589 C C . HIS A 1 87 ? -14.589 -5.093 0.589 1.00 98.19 87 HIS A C 1
ATOM 591 O O . HIS A 1 87 ? -14.023 -4.031 0.843 1.00 98.19 87 HIS A O 1
ATOM 597 N N . PRO A 1 88 ? -15.907 -5.118 0.307 1.00 95.56 88 PRO A N 1
ATOM 598 C CA . PRO A 1 88 ? -16.702 -3.908 0.049 1.00 95.56 88 PRO A CA 1
ATOM 599 C C . PRO A 1 88 ? -16.820 -2.949 1.245 1.00 95.56 88 PRO A C 1
ATOM 601 O O . PRO A 1 88 ? -17.167 -1.785 1.065 1.00 95.56 88 PRO A O 1
ATOM 604 N N . ASN A 1 89 ? -16.550 -3.432 2.462 1.00 95.94 89 ASN A N 1
ATOM 605 C CA . ASN A 1 89 ? -16.584 -2.630 3.689 1.00 95.94 89 ASN A CA 1
ATOM 606 C C . ASN A 1 89 ? -15.204 -2.089 4.099 1.00 95.94 89 ASN A C 1
ATOM 608 O O . ASN A 1 89 ? -15.134 -1.254 4.997 1.00 95.94 89 ASN A O 1
ATOM 612 N N . GLY A 1 90 ? -14.126 -2.588 3.488 1.00 97.06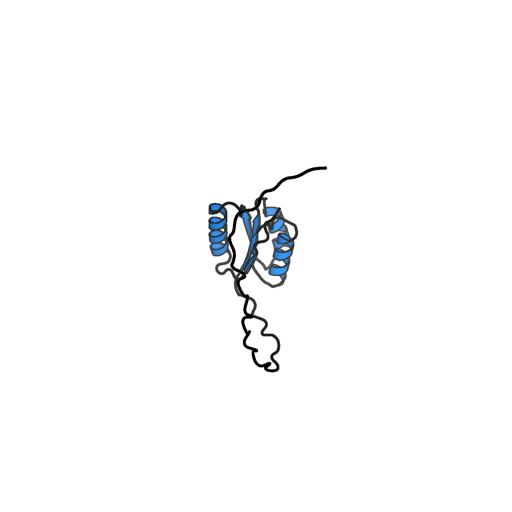 90 GLY A N 1
ATOM 613 C CA . GLY A 1 90 ? -12.760 -2.138 3.741 1.00 97.06 90 GLY A CA 1
ATOM 614 C C . GLY A 1 90 ? -12.304 -1.152 2.673 1.00 97.06 90 GLY A C 1
ATOM 615 O O . GLY A 1 90 ? -12.835 -1.119 1.560 1.00 97.06 90 GLY A O 1
ATOM 616 N N . LYS A 1 91 ? -11.302 -0.342 2.998 1.00 98.56 91 LYS A N 1
ATOM 617 C CA . LYS A 1 91 ? -10.736 0.635 2.068 1.00 98.56 91 LYS A CA 1
ATOM 618 C C . LYS A 1 91 ? -9.379 0.170 1.572 1.00 98.56 91 LYS A C 1
ATOM 620 O O . LYS A 1 91 ? -8.521 -0.264 2.339 1.00 98.56 91 LYS A O 1
ATOM 625 N N . VAL A 1 92 ? -9.198 0.310 0.265 1.00 98.75 92 VAL A N 1
ATOM 626 C CA . VAL A 1 92 ? -7.942 0.034 -0.425 1.00 98.75 92 VAL A CA 1
ATOM 627 C C . VAL A 1 92 ? -7.499 1.316 -1.088 1.00 98.75 92 VAL A C 1
ATOM 629 O O . VAL A 1 92 ? -8.212 1.877 -1.918 1.00 98.75 92 VAL A O 1
ATOM 632 N N . TYR A 1 93 ? -6.313 1.770 -0.727 1.00 98.75 93 TYR A N 1
ATOM 633 C CA . TYR A 1 93 ? -5.653 2.884 -1.381 1.00 98.75 93 TYR A CA 1
ATOM 634 C C . TYR A 1 93 ? -4.423 2.361 -2.101 1.00 98.75 93 TYR A C 1
ATOM 636 O O . TYR A 1 93 ? -3.793 1.402 -1.655 1.00 98.75 93 TYR A O 1
ATOM 644 N N . HIS A 1 94 ? -4.058 2.993 -3.209 1.00 98.75 94 HIS A N 1
ATOM 645 C CA . HIS A 1 94 ? -2.876 2.588 -3.947 1.00 98.75 94 HIS A CA 1
ATOM 646 C C . HIS A 1 94 ? -2.104 3.779 -4.489 1.00 98.75 94 HIS A C 1
ATOM 648 O O . HIS A 1 94 ? -2.674 4.818 -4.816 1.00 98.75 94 HIS A O 1
ATOM 654 N N . THR A 1 95 ? -0.791 3.605 -4.589 1.00 98.62 95 THR A N 1
ATOM 655 C CA . THR A 1 95 ? 0.118 4.545 -5.244 1.00 98.62 95 THR A CA 1
ATOM 656 C C . THR A 1 95 ? 1.303 3.784 -5.832 1.00 98.62 95 THR A C 1
ATOM 658 O O . THR A 1 95 ? 1.601 2.666 -5.403 1.00 98.62 95 THR A O 1
ATOM 661 N N . LYS A 1 96 ? 1.989 4.371 -6.814 1.00 98.31 96 LYS A N 1
ATOM 662 C CA . LYS A 1 96 ? 3.279 3.839 -7.265 1.00 98.31 96 LYS A CA 1
ATOM 663 C C . LYS A 1 96 ? 4.359 4.211 -6.258 1.00 98.31 96 LYS A C 1
ATOM 665 O O . LYS A 1 96 ? 4.357 5.323 -5.738 1.00 98.31 96 LYS A O 1
ATOM 670 N N . CYS A 1 97 ? 5.276 3.287 -5.999 1.00 98.44 97 CYS A N 1
ATOM 671 C CA . CYS A 1 97 ? 6.442 3.545 -5.168 1.00 98.44 97 CYS A CA 1
ATOM 672 C C . CYS A 1 97 ? 7.625 2.692 -5.620 1.00 98.44 97 CYS A C 1
ATOM 674 O O . CYS A 1 97 ? 7.525 1.465 -5.659 1.00 98.44 97 CYS A O 1
ATOM 676 N N . ASP A 1 98 ? 8.756 3.342 -5.878 1.00 98.25 98 ASP A N 1
ATOM 677 C CA . ASP A 1 98 ? 10.052 2.679 -5.971 1.00 98.25 98 ASP A CA 1
ATOM 678 C C . ASP A 1 98 ? 10.737 2.734 -4.605 1.00 98.25 98 ASP A C 1
ATOM 680 O O . ASP A 1 98 ? 11.131 3.794 -4.133 1.00 98.25 98 ASP A O 1
ATOM 684 N N . VAL A 1 99 ? 10.862 1.579 -3.949 1.00 97.88 99 VAL A N 1
ATOM 685 C CA . VAL A 1 99 ? 11.469 1.485 -2.611 1.00 97.88 99 VAL A CA 1
ATOM 686 C C . VAL A 1 99 ? 12.985 1.725 -2.610 1.00 97.88 99 VAL A C 1
ATOM 688 O O . VAL A 1 99 ? 13.580 1.837 -1.541 1.00 97.88 99 VAL A O 1
ATOM 691 N N . SER A 1 100 ? 13.622 1.779 -3.786 1.00 97.75 100 SER A N 1
ATOM 692 C CA . SER A 1 100 ? 15.036 2.147 -3.927 1.00 97.75 100 SER A CA 1
ATOM 693 C C . SER A 1 100 ? 15.256 3.661 -4.012 1.00 97.75 100 SER A C 1
ATOM 695 O O . SER A 1 100 ? 16.380 4.121 -3.803 1.00 97.75 100 SER A O 1
ATOM 697 N N . ASP A 1 101 ? 14.194 4.435 -4.263 1.00 98.12 101 ASP A N 1
ATOM 698 C CA . ASP A 1 101 ? 14.224 5.893 -4.269 1.00 98.12 101 ASP A CA 1
ATOM 699 C C . ASP A 1 101 ? 13.686 6.464 -2.950 1.00 98.12 101 ASP A C 1
ATOM 701 O O . ASP A 1 101 ? 12.533 6.253 -2.563 1.00 98.12 101 ASP A O 1
ATOM 705 N N . ALA A 1 102 ? 14.525 7.238 -2.261 1.00 98.25 102 ALA A N 1
ATOM 706 C CA . ALA A 1 102 ? 14.178 7.831 -0.974 1.00 98.25 102 ALA A CA 1
ATOM 707 C C . ALA A 1 102 ? 12.993 8.801 -1.087 1.00 98.25 102 ALA A C 1
ATOM 709 O O . ALA A 1 102 ? 12.108 8.779 -0.233 1.00 98.25 102 ALA A O 1
ATOM 710 N N . SER A 1 103 ? 12.929 9.595 -2.163 1.00 98.38 103 SER A N 1
ATOM 711 C CA . SER A 1 103 ? 11.849 10.573 -2.345 1.00 98.38 103 SER A CA 1
ATOM 712 C C . SER A 1 103 ? 10.497 9.894 -2.582 1.00 98.38 103 SER A C 1
ATOM 714 O O . SER A 1 103 ? 9.475 10.299 -2.025 1.00 98.38 103 SER A O 1
ATOM 716 N N . SER A 1 104 ? 10.496 8.781 -3.319 1.00 98.25 104 SER A N 1
ATOM 717 C CA . SER A 1 104 ? 9.326 7.928 -3.486 1.00 98.25 104 SER A CA 1
ATOM 718 C C . SER A 1 104 ? 8.867 7.300 -2.164 1.00 98.25 104 SER A C 1
ATOM 720 O O . SER A 1 104 ? 7.661 7.193 -1.933 1.00 98.25 104 SER A O 1
ATOM 722 N N . CYS A 1 105 ? 9.792 6.892 -1.291 1.00 98.38 105 CYS A N 1
ATOM 723 C CA . CYS A 1 105 ? 9.451 6.341 0.026 1.00 98.38 105 CYS A CA 1
ATOM 724 C C . CYS A 1 105 ? 8.842 7.398 0.958 1.00 98.38 105 CYS A C 1
ATOM 726 O O . CYS A 1 105 ? 7.885 7.105 1.677 1.00 98.38 105 CYS A O 1
ATOM 728 N N . GLU A 1 106 ? 9.363 8.627 0.929 1.00 98.50 106 GLU A N 1
ATOM 729 C CA . GLU A 1 106 ? 8.799 9.761 1.670 1.00 98.50 106 GLU A CA 1
ATOM 730 C C . GLU A 1 106 ? 7.366 10.054 1.208 1.00 98.50 106 GLU A C 1
ATOM 732 O O . GLU A 1 106 ? 6.449 10.099 2.032 1.00 98.50 106 GLU A O 1
ATOM 737 N N . ALA A 1 107 ? 7.142 10.123 -0.109 1.00 98.69 107 ALA A N 1
ATOM 738 C CA . ALA A 1 107 ? 5.812 10.322 -0.683 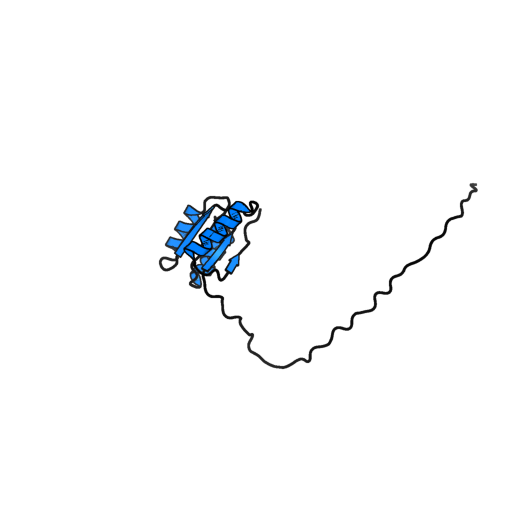1.00 98.69 107 ALA A CA 1
ATOM 739 C C . ALA A 1 107 ? 4.829 9.193 -0.313 1.00 98.69 107 ALA A C 1
ATOM 741 O O . ALA A 1 107 ? 3.657 9.458 -0.031 1.00 98.69 107 ALA A O 1
ATOM 742 N N . LEU A 1 108 ? 5.288 7.935 -0.264 1.00 98.69 108 LEU A N 1
ATOM 743 C CA . LEU A 1 108 ? 4.477 6.811 0.214 1.00 98.69 108 LEU A CA 1
ATOM 744 C C . LEU A 1 108 ? 4.084 6.986 1.686 1.00 98.69 108 LEU A C 1
ATOM 746 O O . LEU A 1 108 ? 2.932 6.739 2.044 1.00 98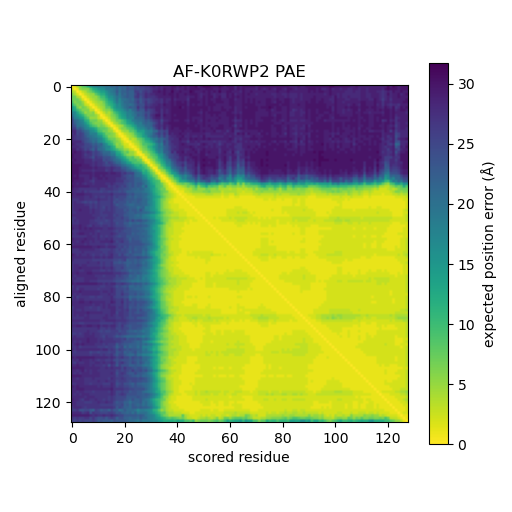.69 108 LEU A O 1
ATOM 750 N N . GLY A 1 109 ? 5.024 7.410 2.534 1.00 98.44 109 GLY A N 1
ATOM 751 C CA . GLY A 1 109 ? 4.769 7.662 3.951 1.00 98.44 109 GLY A CA 1
ATOM 752 C C . GLY A 1 109 ? 3.728 8.762 4.169 1.00 98.44 109 GLY A C 1
ATOM 753 O O . GLY A 1 109 ? 2.794 8.582 4.955 1.00 98.44 109 GLY A O 1
ATOM 754 N N . GLU A 1 110 ? 3.840 9.872 3.438 1.00 98.56 110 GLU A N 1
ATOM 755 C CA . GLU A 1 110 ? 2.864 10.968 3.478 1.00 98.56 110 GLU A CA 1
ATOM 756 C C . GLU A 1 110 ? 1.484 10.524 2.993 1.00 98.56 110 GLU A C 1
ATOM 758 O O . GLU A 1 110 ? 0.482 10.760 3.671 1.00 98.56 110 GLU A O 1
ATOM 763 N N . PHE A 1 111 ? 1.432 9.816 1.862 1.00 98.69 111 PHE A N 1
ATOM 764 C CA . PHE A 1 111 ? 0.193 9.268 1.321 1.00 98.69 111 PHE A CA 1
ATOM 765 C C . PHE A 1 111 ? -0.477 8.301 2.306 1.00 98.69 111 PHE A C 1
ATOM 767 O O . PHE A 1 111 ? -1.679 8.396 2.552 1.00 98.69 111 PHE A O 1
ATOM 774 N N . ALA A 1 112 ? 0.288 7.392 2.913 1.00 98.56 112 ALA A N 1
ATOM 775 C CA . ALA A 1 112 ? -0.244 6.438 3.878 1.00 98.56 112 ALA A CA 1
ATOM 776 C C . ALA A 1 112 ? -0.793 7.130 5.129 1.00 98.56 112 ALA A C 1
ATOM 778 O O . ALA A 1 112 ? -1.866 6.769 5.614 1.00 98.56 112 ALA A O 1
ATOM 779 N N . LYS A 1 113 ? -0.098 8.160 5.620 1.00 98.00 113 LYS A N 1
ATOM 780 C CA . LYS A 1 113 ? -0.562 8.974 6.745 1.00 98.00 113 LYS A CA 1
ATOM 781 C C . LYS A 1 113 ? -1.852 9.729 6.412 1.00 98.00 113 LYS A C 1
ATOM 783 O O . LYS A 1 113 ? -2.756 9.743 7.241 1.00 98.00 113 LYS A O 1
ATOM 788 N N . ASP A 1 114 ? -1.962 10.311 5.218 1.00 98.50 114 ASP A N 1
ATOM 789 C CA . ASP A 1 114 ? -3.180 10.999 4.758 1.00 98.50 114 ASP A CA 1
ATOM 790 C C . ASP A 1 114 ? -4.383 10.046 4.676 1.00 98.50 114 ASP A C 1
ATOM 792 O O . ASP A 1 114 ? -5.479 10.376 5.127 1.00 98.50 114 ASP A O 1
ATOM 796 N N . LYS A 1 115 ? -4.184 8.838 4.134 1.00 98.44 115 LYS A N 1
ATOM 797 C CA . LYS A 1 115 ? -5.282 7.891 3.886 1.00 98.44 115 LYS A CA 1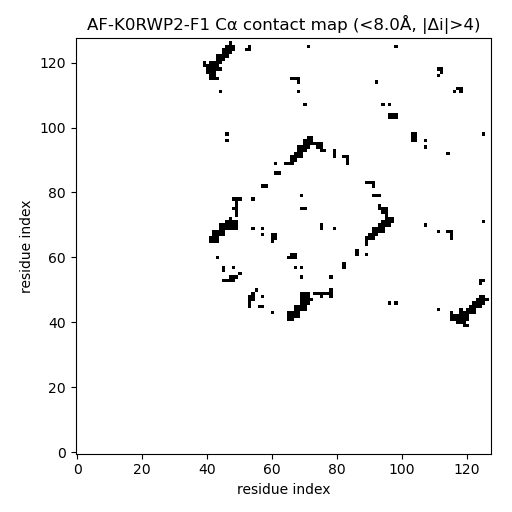
ATOM 798 C C . LYS A 1 115 ? -5.699 7.063 5.094 1.00 98.44 115 LYS A C 1
ATOM 800 O O . LYS A 1 115 ? -6.890 6.792 5.252 1.00 98.44 115 LYS A O 1
ATOM 805 N N . LEU A 1 116 ? -4.741 6.639 5.913 1.00 97.75 116 LEU A N 1
ATOM 806 C CA . LEU A 1 116 ? -4.983 5.734 7.042 1.00 97.75 116 LEU A CA 1
ATOM 807 C C . LEU A 1 116 ? -5.044 6.474 8.384 1.00 97.75 116 LEU A C 1
ATOM 809 O O . LEU A 1 116 ? -5.605 5.956 9.347 1.00 97.75 116 LEU A O 1
ATOM 813 N N . GLY A 1 117 ? -4.469 7.678 8.470 1.00 96.88 117 GLY A N 1
ATOM 814 C CA . GLY A 1 117 ? -4.321 8.438 9.712 1.00 96.88 117 GLY A CA 1
ATOM 815 C C . GLY A 1 117 ? -3.249 7.847 10.629 1.00 96.88 117 GLY A C 1
ATOM 816 O O . GLY A 1 117 ? -2.202 8.459 10.839 1.00 96.88 117 GLY A O 1
ATOM 817 N N . ASN A 1 118 ? -3.500 6.646 11.157 1.00 96.50 118 ASN A N 1
ATOM 818 C CA . ASN A 1 118 ? -2.544 5.865 11.939 1.00 96.50 118 ASN A CA 1
ATOM 819 C C . ASN A 1 118 ? -2.103 4.622 11.160 1.00 96.50 118 ASN A C 1
ATOM 821 O O . ASN A 1 118 ? -2.935 3.941 10.561 1.00 96.50 118 ASN A O 1
ATOM 825 N N . ILE A 1 119 ? -0.812 4.299 11.206 1.00 97.81 119 ILE A N 1
ATOM 826 C CA . ILE A 1 119 ? -0.252 3.101 10.573 1.00 97.81 119 ILE A CA 1
ATOM 827 C C . ILE A 1 119 ? 0.112 2.118 11.683 1.00 97.81 119 ILE A C 1
ATOM 829 O O . ILE A 1 119 ? 1.020 2.380 12.469 1.00 97.81 119 ILE A O 1
ATOM 833 N N . GLY A 1 120 ? -0.602 0.994 11.741 1.00 97.50 120 GLY A N 1
ATOM 834 C CA . GLY A 1 120 ? -0.339 -0.078 12.702 1.00 97.50 120 GLY A CA 1
ATOM 835 C C . GLY A 1 120 ? 0.734 -1.049 12.212 1.00 97.50 120 GLY A C 1
ATOM 836 O O . GLY A 1 120 ? 1.524 -1.563 13.003 1.00 97.50 120 GLY A O 1
ATOM 837 N N . TYR A 1 121 ? 0.797 -1.263 10.896 1.00 98.19 121 TYR A N 1
ATOM 838 C CA . TYR A 1 121 ? 1.729 -2.200 10.279 1.00 98.19 121 TYR A CA 1
ATOM 839 C C . TYR A 1 121 ? 2.356 -1.639 9.005 1.00 98.19 121 TYR A C 1
ATOM 841 O O . TYR A 1 121 ? 1.689 -1.029 8.168 1.00 98.19 121 TYR A O 1
ATOM 849 N N . TRP A 1 122 ? 3.643 -1.931 8.833 1.00 98.31 122 TRP A N 1
ATOM 850 C CA . TRP A 1 122 ? 4.399 -1.639 7.624 1.00 98.31 122 TRP A CA 1
ATOM 851 C C . TRP A 1 122 ? 5.108 -2.904 7.146 1.00 98.31 122 TRP A C 1
ATOM 853 O O . TRP A 1 122 ? 5.962 -3.453 7.844 1.00 98.31 122 TRP A O 1
ATOM 863 N N . VAL A 1 123 ? 4.757 -3.374 5.955 1.00 98.38 123 VAL A N 1
ATOM 864 C CA . VAL A 1 123 ? 5.256 -4.622 5.379 1.00 98.38 123 VAL A CA 1
ATOM 865 C C . VAL A 1 123 ? 6.198 -4.300 4.223 1.00 98.38 123 VAL A C 1
ATOM 867 O O . VAL A 1 123 ? 5.771 -3.967 3.116 1.00 98.38 123 VAL A O 1
ATOM 870 N N . ASN A 1 124 ? 7.500 -4.433 4.486 1.00 97.88 124 ASN A N 1
ATOM 871 C CA . ASN A 1 124 ? 8.548 -4.348 3.470 1.00 97.88 124 ASN A CA 1
ATOM 872 C C . ASN A 1 124 ? 8.615 -5.669 2.696 1.00 97.88 124 ASN A C 1
ATOM 874 O O . ASN A 1 124 ? 9.382 -6.560 3.054 1.00 97.88 124 ASN A O 1
ATOM 878 N N . ASN A 1 125 ? 7.768 -5.812 1.678 1.00 97.44 125 ASN A N 1
ATOM 879 C CA . ASN A 1 125 ? 7.677 -7.028 0.868 1.00 97.44 125 ASN A CA 1
ATOM 880 C C . ASN A 1 125 ? 8.279 -6.868 -0.541 1.00 97.44 125 ASN A C 1
ATOM 882 O O . ASN A 1 125 ? 8.633 -7.871 -1.154 1.00 97.44 125 ASN A O 1
ATOM 886 N N . ALA A 1 126 ? 8.436 -5.643 -1.055 1.00 94.38 126 ALA A N 1
ATOM 887 C CA . ALA A 1 126 ? 9.052 -5.413 -2.361 1.00 94.38 126 ALA A CA 1
ATOM 888 C C . ALA A 1 126 ? 10.431 -6.098 -2.484 1.00 94.38 126 ALA A C 1
ATOM 890 O O . ALA A 1 126 ? 11.309 -5.907 -1.644 1.00 94.38 126 ALA A O 1
ATOM 891 N N . GLY A 1 127 ? 10.610 -6.877 -3.553 1.00 89.44 127 GLY A N 1
ATOM 892 C CA . GLY A 1 127 ? 11.821 -7.641 -3.850 1.00 89.44 127 GLY A CA 1
ATOM 893 C C . GLY A 1 127 ? 11.818 -8.156 -5.292 1.00 89.44 127 GLY A C 1
ATOM 894 O O . GLY A 1 127 ? 10.771 -8.155 -5.947 1.00 89.44 127 GLY A O 1
ATOM 895 N N . ILE A 1 128 ? 12.992 -8.562 -5.785 1.00 74.75 128 ILE A N 1
ATOM 896 C CA . ILE A 1 128 ? 13.224 -9.111 -7.133 1.00 74.75 128 ILE A CA 1
ATOM 897 C C . ILE A 1 128 ? 13.828 -10.513 -7.043 1.00 74.75 128 ILE A C 1
ATOM 899 O O . ILE A 1 128 ? 14.560 -10.767 -6.057 1.00 74.75 128 ILE A O 1
#

pLDDT: mean 82.86, std 23.28, range [29.69, 98.88]

Solvent-accessible surface area (backbone atoms only — not comparable to full-atom values): 7986 Å² total; per-residue (Å²): 137,88,83,83,89,83,86,87,84,88,83,85,88,81,83,79,82,81,75,84,81,82,74,82,80,75,80,91,76,81,88,69,82,74,84,68,74,75,80,64,69,50,16,35,40,34,32,36,19,43,44,74,68,33,34,51,49,52,50,57,43,39,77,72,72,30,36,37,35,37,22,11,78,52,78,32,65,69,40,40,53,53,48,36,70,75,33,81,91,47,52,64,45,71,50,74,31,44,86,88,39,67,68,38,45,51,52,49,53,53,51,46,40,72,76,46,65,41,75,43,42,78,43,91,56,58,82,134

Nearest PDB structures (foldseek):
  7djs-assembly1_A  TM=9.020E-01  e=8.007E-06  Pseudomonas aeruginosa
  7djs-assembly1_C  TM=9.000E-01  e=1.559E-05  Pseudomonas aeruginosa
  7djs-assembly1_B  TM=9.226E-01  e=3.467E-05  Pseudomonas aeruginosa
  1yb1-assembly1_B  TM=8.411E-01  e=3.705E-05  Homo sapiens
  3ctm-assembly2_E  TM=7.774E-01  e=6.748E-05  Candida parapsilosis

Secondary structure (DSSP, 8-state):
------------------PPP---------------PPPPPSEEEEES-SSHHHHHHHHHHHHTT--EEEEESS--HHHHHHHHHH-TTS-EEEEE--TT-HHHHHHHHHHHHHHHSSEEEEE-----

Mean predicted aligned error: 12.95 Å